Protein AF-A0A529KTI4-F1 (afdb_monomer)

Foldseek 3Di:
DQVVVQVVDAQWPDWADPDPFKIWTWGWDDDDPDTWIKTKMWGWAPDDPPFWIKIWMKIQGDVVGIDIDIDIDTWDDPDDPDTD

Secondary structure (DSSP, 8-state):
-HHHHHHHSTTEEEEEE-SSSEEEEEEEEEETTEEEEEEEEEEEEEEETTTEEEEEEEEE-GGG-EEEEEEEEE--B-SSS-B-

Mean predicted aligned error: 5.35 Å

Nearest PDB structures (foldseek):
  2pcs-assembly1_A  TM=8.572E-01  e=5.343E-04  Geobacillus kaustophilus HTA426
  2ns9-assembly1_B  TM=8.396E-01  e=1.914E-02  Aeropyrum pernix
  6m83-assembly1_A-2  TM=4.711E-01  e=1.893E+00  Streptomyces fradiae
  3px2-assembly1_D  TM=4.137E-01  e=2.221E+00  Streptomyces fradiae
  5ys0-assembly3_C  TM=2.412E-01  e=5.222E+00  Saccharomyces cerevisiae S288C

pLDDT: mean 86.85, std 5.33, range [69.69, 93.88]

Solvent-accessible surface area (backbone atoms only — not comparable to full-atom values): 4771 Å² total; per-residue (Å²): 108,70,68,64,52,36,72,72,38,84,46,46,77,44,69,44,77,78,51,100,43,34,34,40,37,35,31,48,44,75,60,84,95,42,78,41,52,29,48,29,44,37,40,57,39,77,76,41,85,91,39,35,33,31,44,39,39,39,32,42,24,69,95,78,40,72,51,76,52,70,48,81,46,69,42,43,78,62,65,98,90,37,68,84

Radius of gyration: 14.61 Å; Cα contacts (8 Å, |Δi|>4): 163; chains: 1; bounding box: 46×21×28 Å

Structure (mmCIF, N/CA/C/O backbone):
data_AF-A0A529KTI4-F1
#
_entry.id   AF-A0A529KTI4-F1
#
loop_
_atom_site.group_PDB
_atom_site.id
_atom_site.type_symbol
_atom_site.label_atom_id
_atom_site.label_alt_id
_atom_site.label_comp_id
_atom_site.label_asym_id
_atom_site.label_entity_id
_atom_site.label_seq_id
_atom_site.pdbx_PDB_ins_code
_atom_site.Cartn_x
_atom_site.Cartn_y
_atom_site.Cartn_z
_atom_site.occupancy
_atom_site.B_iso_or_equiv
_atom_site.auth_seq_id
_atom_site.auth_comp_id
_atom_site.auth_asym_id
_atom_site.auth_atom_id
_atom_site.pdbx_PDB_model_num
ATOM 1 N N . ASP A 1 1 ? -10.326 -7.557 3.132 1.00 69.69 1 ASP A N 1
ATOM 2 C CA . ASP A 1 1 ? -9.555 -8.703 3.638 1.00 69.69 1 ASP A CA 1
ATOM 3 C C . ASP A 1 1 ? -8.081 -8.493 3.283 1.00 69.69 1 ASP A C 1
ATOM 5 O O . ASP A 1 1 ? -7.813 -8.232 2.112 1.00 69.69 1 ASP A O 1
ATOM 9 N N . PRO A 1 2 ? -7.146 -8.488 4.251 1.00 70.69 2 PRO A N 1
ATOM 10 C CA . PRO A 1 2 ? -5.716 -8.348 3.977 1.00 70.69 2 PRO A CA 1
ATOM 11 C C . PRO A 1 2 ? -5.161 -9.423 3.034 1.00 70.69 2 PRO A C 1
ATOM 13 O O . PRO A 1 2 ? -4.320 -9.100 2.201 1.00 70.69 2 PRO A O 1
ATOM 16 N N . ASP A 1 3 ? -5.639 -10.665 3.096 1.00 77.31 3 ASP A N 1
ATOM 17 C CA . ASP A 1 3 ? -5.086 -11.736 2.260 1.00 77.31 3 ASP A CA 1
ATOM 18 C C . ASP A 1 3 ? -5.443 -11.521 0.783 1.00 77.31 3 ASP A C 1
ATOM 20 O O . ASP A 1 3 ? -4.569 -11.574 -0.083 1.00 77.31 3 ASP A O 1
ATOM 24 N N . ILE A 1 4 ? -6.685 -11.110 0.507 1.00 80.56 4 ILE A N 1
ATOM 25 C CA . ILE A 1 4 ? -7.122 -10.711 -0.842 1.00 80.56 4 ILE A CA 1
ATOM 26 C C . ILE A 1 4 ? -6.298 -9.519 -1.354 1.00 80.56 4 ILE A C 1
ATOM 28 O O . ILE A 1 4 ? -5.859 -9.497 -2.503 1.00 80.56 4 ILE A O 1
ATOM 32 N N . LEU A 1 5 ? -6.055 -8.519 -0.502 1.00 76.81 5 LEU A N 1
ATOM 33 C CA . LEU A 1 5 ? -5.255 -7.351 -0.882 1.00 76.81 5 LEU A CA 1
ATOM 34 C C . LEU A 1 5 ? -3.801 -7.726 -1.171 1.00 76.81 5 LEU A C 1
ATOM 36 O O . LEU A 1 5 ? -3.203 -7.186 -2.099 1.00 76.81 5 LEU A O 1
ATOM 40 N N . LYS A 1 6 ? -3.230 -8.657 -0.406 1.00 80.31 6 LYS A N 1
ATOM 41 C CA . LYS A 1 6 ? -1.874 -9.156 -0.627 1.00 80.31 6 LYS A CA 1
ATOM 42 C C . LYS A 1 6 ? -1.750 -9.836 -1.989 1.00 80.31 6 LYS A C 1
ATOM 44 O O . LYS A 1 6 ? -0.786 -9.568 -2.702 1.00 80.31 6 LYS A O 1
ATOM 49 N N . GLU A 1 7 ? -2.714 -10.678 -2.355 1.00 84.00 7 GLU A N 1
ATOM 50 C CA . GLU A 1 7 ? -2.744 -11.354 -3.659 1.00 84.00 7 GLU A CA 1
ATOM 51 C C . GLU A 1 7 ? -2.922 -10.374 -4.825 1.00 84.00 7 GLU A C 1
ATOM 53 O O . GLU A 1 7 ? -2.321 -10.554 -5.885 1.00 84.00 7 GLU A O 1
ATOM 58 N N . ALA A 1 8 ? -3.686 -9.300 -4.618 1.00 81.25 8 ALA A N 1
ATOM 59 C CA . ALA A 1 8 ? -3.906 -8.269 -5.626 1.00 81.25 8 ALA A CA 1
ATOM 60 C C . ALA A 1 8 ? -2.678 -7.373 -5.883 1.00 81.25 8 ALA A C 1
ATOM 62 O O . ALA A 1 8 ? -2.627 -6.702 -6.914 1.00 81.25 8 ALA A O 1
ATOM 63 N N . ILE A 1 9 ? -1.691 -7.333 -4.976 1.00 80.44 9 ILE A N 1
ATOM 64 C CA . ILE A 1 9 ? -0.497 -6.483 -5.092 1.00 80.44 9 ILE A CA 1
ATOM 65 C C . ILE A 1 9 ? 0.672 -7.301 -5.674 1.00 80.44 9 ILE A C 1
ATOM 67 O O . ILE A 1 9 ? 1.261 -8.134 -4.975 1.00 80.44 9 ILE A O 1
ATOM 71 N N . PRO A 1 10 ? 1.101 -7.042 -6.925 1.00 83.19 10 PRO A N 1
ATOM 72 C CA . PRO A 1 10 ? 2.193 -7.784 -7.545 1.00 83.19 10 PRO A CA 1
ATOM 73 C C . PRO A 1 10 ? 3.484 -7.698 -6.729 1.00 83.19 10 PRO A C 1
ATOM 75 O O . PRO A 1 10 ? 3.936 -6.615 -6.362 1.00 83.19 10 PRO A O 1
ATOM 78 N N . GLY A 1 11 ? 4.106 -8.846 -6.459 1.00 85.81 11 GLY A N 1
ATOM 79 C CA .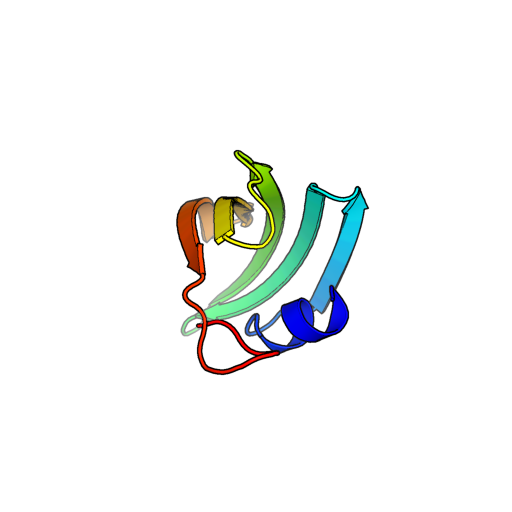 GLY A 1 11 ? 5.370 -8.911 -5.721 1.00 85.81 11 GLY A CA 1
ATOM 80 C C . GLY A 1 11 ? 5.252 -8.673 -4.211 1.00 85.81 11 GLY A C 1
ATOM 81 O O . GLY A 1 11 ? 6.287 -8.597 -3.544 1.00 85.81 11 GLY A O 1
ATOM 82 N N . CYS A 1 12 ? 4.040 -8.575 -3.651 1.00 88.44 12 CYS A N 1
ATOM 83 C CA . CYS A 1 12 ? 3.835 -8.441 -2.210 1.00 88.44 12 CYS A CA 1
ATOM 84 C C . CYS A 1 12 ? 4.337 -9.686 -1.459 1.00 88.44 12 CYS A C 1
ATOM 86 O O . CYS A 1 12 ? 3.839 -10.795 -1.634 1.00 88.44 12 CYS A O 1
ATOM 88 N N . GLN A 1 13 ? 5.354 -9.509 -0.618 1.00 90.31 13 GLN A N 1
ATOM 89 C CA . GLN A 1 13 ? 5.920 -10.563 0.228 1.00 90.31 13 GLN A CA 1
ATOM 90 C C . GLN A 1 13 ? 5.196 -10.629 1.575 1.00 90.31 13 GLN A C 1
ATOM 92 O O . GLN A 1 13 ? 4.856 -11.711 2.062 1.00 90.31 13 GLN A O 1
ATOM 97 N N . SER A 1 14 ? 4.910 -9.465 2.154 1.00 90.62 14 SER A N 1
ATOM 98 C CA . SER A 1 14 ? 4.161 -9.329 3.399 1.00 90.62 14 SER A CA 1
ATOM 99 C C . SER A 1 14 ? 3.170 -8.1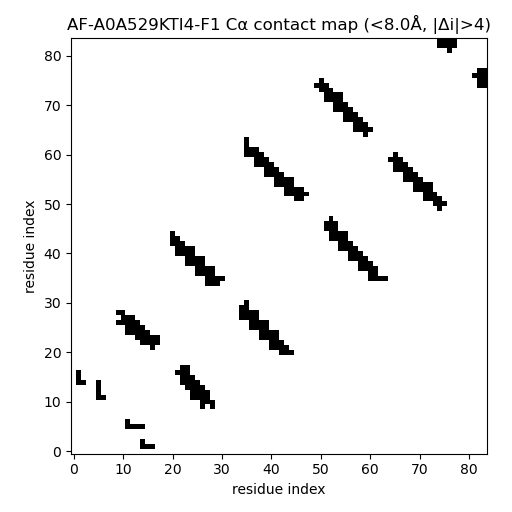80 3.307 1.00 90.62 14 SER A C 1
ATOM 101 O O . SER A 1 14 ? 3.471 -7.144 2.714 1.00 90.62 14 SER A O 1
ATOM 103 N N . LEU A 1 15 ? 2.008 -8.384 3.920 1.00 88.56 15 LEU A N 1
ATOM 104 C CA . LEU A 1 15 ? 1.022 -7.356 4.205 1.00 88.56 15 LEU A CA 1
ATOM 105 C C . LEU A 1 15 ? 0.548 -7.587 5.638 1.00 88.56 15 LEU A C 1
ATOM 107 O O . LEU A 1 15 ? 0.073 -8.669 5.967 1.00 88.56 15 LEU A O 1
ATOM 111 N N . GLU A 1 16 ? 0.719 -6.586 6.484 1.00 91.56 16 GLU A N 1
ATOM 112 C CA . GLU A 1 16 ? 0.341 -6.614 7.888 1.00 91.56 16 GLU A CA 1
ATOM 113 C C . GLU A 1 16 ? -0.689 -5.520 8.134 1.00 91.56 16 GLU A C 1
ATOM 115 O O . GLU A 1 16 ? -0.442 -4.343 7.861 1.00 91.56 16 GLU A O 1
ATOM 120 N N . LYS A 1 17 ? -1.854 -5.906 8.653 1.00 91.00 17 LYS A N 1
ATOM 121 C CA . LYS A 1 17 ? -2.872 -4.962 9.107 1.00 91.00 17 LYS A CA 1
ATOM 122 C C . LYS A 1 17 ? -2.503 -4.501 10.520 1.00 91.00 17 LYS A C 1
ATOM 124 O O . LYS A 1 17 ? -2.609 -5.280 11.461 1.00 91.00 17 LYS A O 1
ATOM 129 N N . LYS A 1 18 ? -2.074 -3.244 10.657 1.00 91.81 18 LYS A N 1
ATOM 130 C CA . LYS A 1 18 ? -1.708 -2.623 11.943 1.00 91.81 18 LYS A CA 1
ATOM 131 C C . LYS A 1 18 ? -2.941 -2.153 12.717 1.00 91.81 18 LYS A C 1
ATOM 133 O O . LYS A 1 18 ? -2.969 -2.212 13.942 1.00 91.81 18 LYS A O 1
ATOM 138 N N . SER A 1 19 ? -3.960 -1.685 12.001 1.00 92.81 19 SER A N 1
ATOM 139 C CA . SER A 1 19 ? -5.249 -1.261 12.553 1.00 92.81 19 SER A CA 1
ATOM 140 C C . SER A 1 19 ? -6.340 -1.378 11.489 1.00 92.81 19 SER A C 1
ATOM 142 O O . SER A 1 19 ? -6.083 -1.817 10.368 1.00 92.81 19 SER A O 1
ATOM 144 N N . ASP A 1 20 ? -7.567 -0.962 11.796 1.00 88.75 20 ASP A N 1
ATOM 145 C CA . ASP A 1 20 ? -8.647 -0.912 10.802 1.00 88.75 20 ASP A CA 1
ATOM 146 C C . ASP A 1 20 ? -8.375 0.030 9.627 1.00 88.75 20 ASP A C 1
ATOM 148 O O . ASP A 1 20 ? -8.960 -0.147 8.560 1.00 88.75 20 ASP A O 1
ATOM 152 N N . THR A 1 21 ? -7.452 0.976 9.790 1.00 91.00 21 THR A N 1
ATOM 153 C CA . THR A 1 21 ? -7.125 1.980 8.773 1.00 91.00 21 THR A CA 1
ATOM 154 C C . THR A 1 21 ? -5.670 1.969 8.343 1.00 91.00 21 THR A C 1
ATOM 156 O O . THR A 1 21 ? -5.321 2.717 7.437 1.00 91.00 21 THR A O 1
ATOM 159 N N . GLU A 1 22 ? -4.812 1.165 8.965 1.00 92.88 22 GLU A N 1
ATOM 160 C CA . GLU A 1 22 ? -3.374 1.180 8.708 1.00 92.88 22 GLU A CA 1
ATOM 161 C C . GLU A 1 22 ? -2.847 -0.201 8.353 1.00 92.88 22 GLU A C 1
ATOM 163 O O . GLU A 1 22 ? -3.148 -1.205 9.005 1.00 92.88 22 GLU A O 1
ATOM 168 N N . MET A 1 23 ? -2.009 -0.234 7.323 1.00 92.69 23 MET A N 1
ATOM 169 C CA . MET A 1 23 ? -1.352 -1.438 6.842 1.00 92.69 23 MET A CA 1
ATOM 170 C C . MET A 1 23 ? 0.108 -1.150 6.509 1.00 92.69 23 MET A C 1
ATOM 172 O O . MET A 1 23 ? 0.450 -0.061 6.052 1.00 92.69 23 MET A O 1
ATOM 176 N N . ALA A 1 24 ? 0.972 -2.141 6.699 1.00 92.94 24 ALA A N 1
ATOM 177 C CA . ALA A 1 24 ? 2.343 -2.118 6.209 1.00 92.94 24 ALA A CA 1
ATOM 178 C C . ALA A 1 24 ? 2.577 -3.272 5.241 1.00 92.94 24 ALA A C 1
ATOM 180 O O . ALA A 1 24 ? 2.115 -4.387 5.468 1.00 92.94 24 ALA A O 1
ATOM 181 N N . ALA A 1 25 ? 3.310 -3.005 4.166 1.00 91.56 25 ALA A N 1
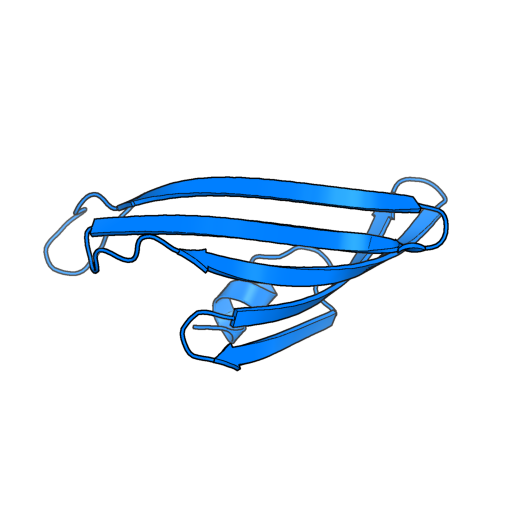ATOM 182 C CA . ALA A 1 25 ? 3.602 -3.981 3.131 1.00 91.56 25 ALA A CA 1
ATOM 183 C C . ALA A 1 25 ? 5.091 -4.001 2.786 1.00 91.56 25 ALA A C 1
ATOM 185 O O . ALA A 1 25 ? 5.753 -2.964 2.749 1.00 91.56 25 ALA A O 1
ATOM 186 N N . THR A 1 26 ? 5.608 -5.183 2.461 1.00 91.38 26 THR A N 1
ATOM 187 C CA . THR A 1 26 ? 6.901 -5.323 1.784 1.00 91.38 26 THR A CA 1
ATOM 188 C C . THR A 1 26 ? 6.662 -5.883 0.395 1.00 91.38 26 THR A C 1
ATOM 190 O O . THR A 1 26 ? 6.124 -6.979 0.251 1.00 91.38 26 THR A O 1
ATOM 193 N N . VAL A 1 27 ? 7.079 -5.150 -0.632 1.00 89.69 27 VAL A N 1
ATOM 194 C CA . VAL A 1 27 ? 6.893 -5.521 -2.035 1.00 89.69 27 VAL A CA 1
ATOM 195 C C . VAL A 1 27 ? 8.254 -5.670 -2.697 1.00 89.69 27 VAL A C 1
ATOM 197 O O . VAL A 1 27 ? 9.103 -4.789 -2.596 1.00 89.69 27 VAL A O 1
ATOM 200 N N . VAL A 1 28 ? 8.477 -6.784 -3.389 1.00 90.00 28 VAL A N 1
ATOM 201 C CA . VAL A 1 28 ? 9.698 -7.029 -4.158 1.00 90.00 28 VAL A CA 1
ATOM 202 C C . VAL A 1 28 ? 9.341 -7.084 -5.633 1.00 90.00 28 VAL A C 1
ATOM 204 O O . VAL A 1 28 ? 8.671 -8.010 -6.086 1.00 90.00 28 VAL A O 1
ATOM 207 N N . LEU A 1 29 ? 9.830 -6.107 -6.392 1.00 86.56 29 LEU A N 1
ATOM 208 C CA . LEU A 1 29 ? 9.612 -6.011 -7.831 1.00 86.56 29 LEU A CA 1
ATOM 209 C C . LEU A 1 29 ? 10.924 -6.198 -8.582 1.00 86.56 29 LEU A C 1
ATOM 211 O O . LEU A 1 29 ? 11.990 -5.751 -8.154 1.00 86.56 29 LEU A O 1
ATOM 215 N N . LYS A 1 30 ? 10.835 -6.851 -9.739 1.00 87.19 30 LYS A N 1
ATOM 216 C CA . LYS A 1 30 ? 11.908 -6.860 -10.733 1.00 87.19 30 LYS A CA 1
ATOM 217 C C . LYS A 1 30 ? 11.545 -5.872 -11.834 1.00 87.1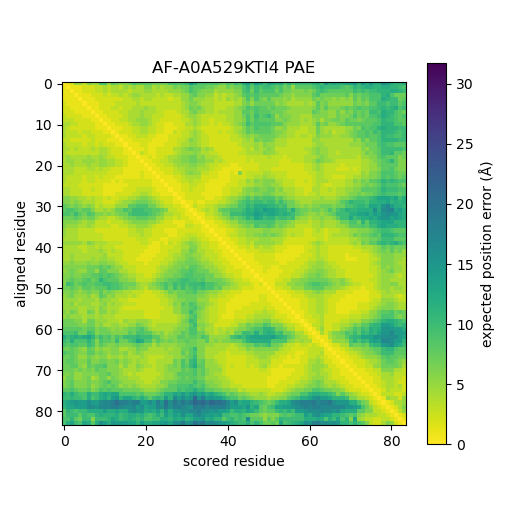9 30 LYS A C 1
ATOM 219 O O . LYS A 1 30 ? 10.587 -6.099 -12.566 1.00 87.19 30 LYS A O 1
ATOM 224 N N . ILE A 1 31 ? 12.304 -4.787 -11.931 1.00 81.00 31 ILE A N 1
ATOM 225 C CA . ILE A 1 31 ? 12.141 -3.732 -12.933 1.00 81.00 31 ILE A CA 1
ATOM 226 C C . ILE A 1 31 ? 13.402 -3.755 -13.800 1.00 81.00 31 ILE A C 1
ATOM 228 O O . ILE A 1 31 ? 14.458 -3.256 -13.407 1.00 81.00 31 ILE A O 1
ATOM 232 N N . GLY A 1 32 ? 13.322 -4.407 -14.962 1.00 84.69 32 GLY A N 1
ATOM 233 C CA . GLY A 1 32 ? 14.497 -4.654 -15.803 1.00 84.69 32 GLY A CA 1
ATOM 234 C C . GLY A 1 32 ? 15.590 -5.431 -15.042 1.00 84.69 32 GLY A C 1
ATOM 235 O O . GLY A 1 32 ? 15.275 -6.446 -14.416 1.00 84.69 32 GLY A O 1
ATOM 236 N N . PRO A 1 33 ? 16.864 -4.986 -15.056 1.00 86.69 33 PRO A N 1
ATOM 237 C CA . PRO A 1 33 ? 17.943 -5.658 -14.328 1.00 86.69 33 PRO A CA 1
ATOM 238 C C . PRO A 1 33 ? 17.892 -5.422 -12.808 1.00 86.69 33 PRO A C 1
ATOM 240 O O . PRO A 1 33 ? 18.686 -6.007 -12.072 1.00 86.69 33 PRO A O 1
ATOM 243 N N . ILE A 1 34 ? 16.991 -4.561 -12.319 1.00 83.81 34 ILE A N 1
ATOM 244 C CA . ILE A 1 34 ? 16.949 -4.137 -10.920 1.00 83.81 34 ILE A CA 1
ATOM 245 C C . ILE A 1 34 ? 15.934 -4.978 -10.149 1.00 83.81 34 ILE A C 1
ATOM 247 O O . ILE A 1 34 ? 14.753 -5.029 -10.488 1.00 83.81 34 ILE A O 1
ATOM 251 N N . LYS A 1 35 ? 16.387 -5.596 -9.055 1.00 86.75 35 LYS A N 1
ATOM 252 C CA . LYS A 1 35 ? 15.515 -6.147 -8.014 1.00 86.75 35 LYS A CA 1
ATOM 253 C C . LYS A 1 35 ? 15.365 -5.097 -6.916 1.00 86.75 35 LYS A C 1
ATOM 255 O O . LYS A 1 35 ? 16.317 -4.842 -6.185 1.00 86.75 35 LYS A O 1
ATOM 260 N N . ALA A 1 36 ? 14.188 -4.492 -6.818 1.00 86.31 36 ALA A N 1
ATOM 261 C CA . ALA A 1 36 ? 13.887 -3.464 -5.833 1.00 86.31 36 ALA A CA 1
ATOM 262 C C . ALA A 1 36 ? 12.983 -4.030 -4.734 1.00 86.31 36 ALA A C 1
ATOM 264 O O . ALA A 1 36 ? 11.998 -4.712 -5.022 1.00 86.31 36 ALA A O 1
ATOM 265 N N . THR A 1 37 ? 13.321 -3.730 -3.482 1.00 88.62 37 THR A N 1
ATOM 266 C CA . THR A 1 37 ? 12.478 -4.017 -2.319 1.00 88.62 37 THR A CA 1
ATOM 267 C C . THR A 1 37 ? 11.913 -2.703 -1.819 1.00 88.62 37 THR A C 1
ATOM 269 O O . THR A 1 37 ? 12.679 -1.804 -1.482 1.00 88.62 37 THR A O 1
ATOM 272 N N . PHE A 1 38 ? 10.591 -2.608 -1.768 1.00 87.69 38 PHE A N 1
ATOM 273 C CA . PHE A 1 38 ? 9.857 -1.466 -1.257 1.00 87.69 38 PHE A CA 1
ATOM 274 C C . PHE A 1 38 ? 9.202 -1.831 0.068 1.00 87.69 38 PHE A C 1
ATOM 276 O O . PHE A 1 38 ? 8.409 -2.768 0.138 1.00 87.69 38 PHE A O 1
ATOM 283 N N . ASN A 1 39 ? 9.507 -1.062 1.104 1.00 91.56 39 ASN A N 1
ATOM 284 C CA . ASN A 1 39 ? 8.768 -1.079 2.359 1.00 91.56 39 ASN A CA 1
ATOM 285 C C . ASN A 1 39 ? 7.773 0.072 2.317 1.00 91.56 39 ASN A C 1
ATOM 287 O O . ASN A 1 39 ? 8.191 1.224 2.180 1.00 91.56 39 ASN A O 1
ATOM 291 N N . GLY A 1 40 ? 6.485 -0.245 2.383 1.00 91.25 40 GLY A N 1
ATOM 292 C CA . GLY A 1 40 ? 5.421 0.735 2.264 1.00 91.25 40 GLY A CA 1
ATOM 293 C C . GLY A 1 40 ? 4.423 0.701 3.404 1.00 91.25 40 GLY A C 1
ATOM 294 O O . GLY A 1 40 ? 4.228 -0.322 4.057 1.00 91.25 40 GLY A O 1
ATOM 295 N N . GLU A 1 41 ? 3.793 1.845 3.614 1.00 92.31 41 GLU A N 1
ATOM 296 C CA . GLU A 1 41 ? 2.698 2.040 4.550 1.00 92.31 41 GLU A CA 1
ATOM 297 C C . GLU A 1 41 ? 1.483 2.542 3.780 1.00 92.31 41 GLU A C 1
ATOM 299 O O . GLU A 1 41 ? 1.603 3.370 2.874 1.00 92.31 41 GLU A O 1
ATOM 304 N N . VAL A 1 42 ? 0.316 2.007 4.125 1.00 90.50 42 VAL A N 1
ATOM 305 C CA . VAL A 1 42 ? -0.970 2.375 3.543 1.00 90.50 42 VAL A CA 1
ATOM 306 C C . VAL A 1 42 ? -1.890 2.834 4.662 1.00 90.50 42 VAL A C 1
ATOM 308 O O . VAL A 1 42 ? -2.016 2.169 5.691 1.00 90.50 42 VAL A O 1
ATOM 311 N N . THR A 1 43 ? -2.553 3.963 4.441 1.00 92.06 43 THR A N 1
ATOM 312 C CA . THR A 1 43 ? -3.546 4.533 5.346 1.00 92.06 43 THR A CA 1
ATOM 313 C C . THR A 1 43 ? -4.859 4.748 4.607 1.00 92.06 43 THR A C 1
ATOM 315 O O . THR A 1 43 ? -4.891 5.356 3.535 1.00 92.06 43 THR A O 1
ATOM 318 N N . LEU A 1 44 ? -5.953 4.293 5.210 1.00 90.38 44 LEU A N 1
ATOM 319 C CA . LEU A 1 44 ? -7.313 4.586 4.781 1.00 90.38 44 LEU A CA 1
ATOM 320 C C . LEU A 1 44 ? -7.823 5.829 5.513 1.00 90.38 44 LEU A C 1
ATOM 322 O O . LEU A 1 44 ? -7.723 5.935 6.735 1.00 90.38 44 LEU A O 1
ATOM 326 N N . LYS A 1 45 ? -8.375 6.778 4.762 1.00 92.19 45 LYS A N 1
ATOM 327 C CA . LYS A 1 45 ? -8.937 8.032 5.276 1.00 92.19 45 LYS A CA 1
ATOM 328 C C . LYS A 1 45 ? -10.323 8.267 4.701 1.00 92.19 45 LYS A C 1
ATOM 330 O O . LYS A 1 45 ? -10.729 7.600 3.754 1.00 92.19 45 LYS A O 1
ATOM 335 N N . ASN A 1 46 ? -11.038 9.235 5.274 1.00 93.88 46 ASN A N 1
ATOM 336 C CA . ASN A 1 46 ? -12.345 9.680 4.782 1.00 93.88 46 ASN A CA 1
ATOM 337 C C . ASN A 1 46 ? -13.335 8.516 4.592 1.00 93.88 46 ASN A C 1
ATOM 339 O O . ASN A 1 46 ? -14.073 8.469 3.610 1.00 93.88 46 ASN A O 1
ATOM 343 N N . LEU A 1 47 ? -13.303 7.547 5.512 1.00 91.38 47 LEU A N 1
ATOM 344 C CA . LEU A 1 47 ? -14.137 6.355 5.436 1.00 91.38 47 LEU A CA 1
ATOM 345 C C . LEU A 1 47 ? -15.615 6.746 5.469 1.00 91.38 47 LEU A C 1
ATOM 347 O O . LEU A 1 47 ? -16.095 7.324 6.444 1.00 91.38 47 LEU A O 1
ATOM 351 N N . LYS A 1 48 ? -16.346 6.354 4.428 1.00 92.12 48 LYS A N 1
ATOM 352 C CA . LYS A 1 48 ? -17.805 6.412 4.365 1.00 92.12 48 LYS A CA 1
ATOM 353 C C . LYS A 1 48 ? -18.344 5.052 3.909 1.00 92.12 48 LYS A C 1
ATOM 355 O O . LYS A 1 48 ? -18.819 4.944 2.778 1.00 92.12 48 LYS A O 1
ATOM 360 N N . PRO A 1 49 ? -18.244 3.991 4.731 1.00 86.12 49 PRO A N 1
ATOM 361 C CA . P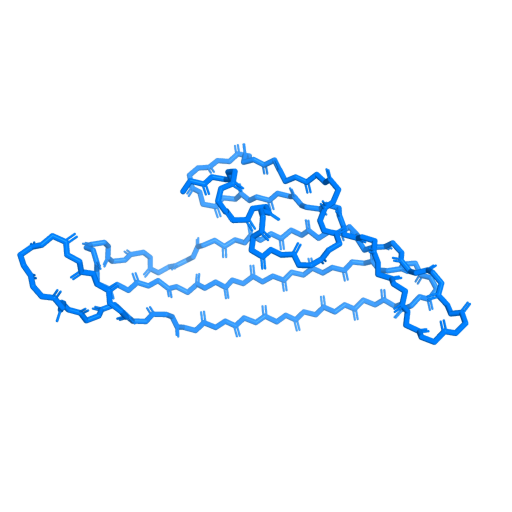RO A 1 49 ? -18.732 2.672 4.340 1.00 86.12 49 PRO A CA 1
ATOM 362 C C . PRO A 1 49 ? -20.258 2.679 4.123 1.00 86.12 49 PRO A C 1
ATOM 364 O O . PRO A 1 49 ? -20.956 3.382 4.858 1.00 86.12 49 PRO A O 1
ATOM 367 N N . PRO A 1 50 ? -20.790 1.914 3.149 1.00 86.25 50 PRO A N 1
ATOM 368 C CA . PRO A 1 50 ? -20.077 1.094 2.159 1.00 86.25 50 PRO A CA 1
ATOM 369 C C . PRO A 1 50 ? -19.705 1.855 0.863 1.00 86.25 50 PRO A C 1
ATOM 371 O O . PRO A 1 50 ? -19.415 1.229 -0.146 1.00 86.25 50 PRO A O 1
ATOM 374 N N . HIS A 1 51 ? -19.740 3.191 0.853 1.00 89.50 51 HIS A N 1
ATOM 375 C CA . HIS A 1 51 ? -19.756 4.002 -0.371 1.00 89.50 51 HIS A CA 1
ATOM 376 C C . HIS A 1 51 ? -18.401 4.526 -0.848 1.00 89.50 51 HIS A C 1
ATOM 378 O O . HIS A 1 51 ? -18.194 4.636 -2.050 1.00 89.50 51 HIS A O 1
ATOM 384 N N . SER A 1 52 ? -17.502 4.949 0.042 1.00 92.38 52 SER A N 1
ATOM 385 C CA . SER A 1 52 ? -16.247 5.577 -0.398 1.00 92.38 52 SER A CA 1
ATOM 386 C C . SER A 1 52 ? -15.169 5.609 0.676 1.00 92.38 52 SER A C 1
ATOM 388 O O . SER A 1 52 ? -15.457 5.520 1.872 1.00 92.38 52 SER A O 1
ATOM 390 N N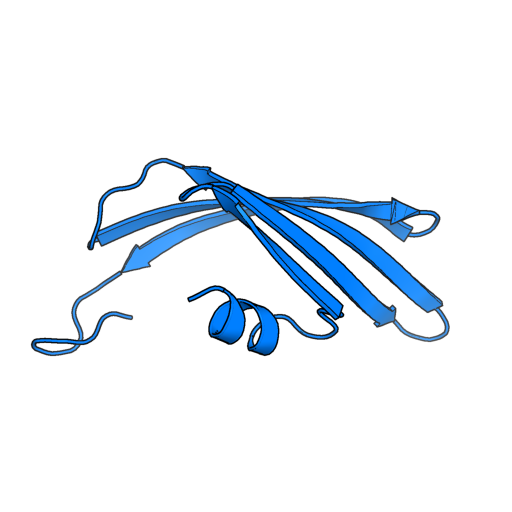 . TYR A 1 53 ? -13.923 5.785 0.241 1.00 92.25 53 TYR A N 1
ATOM 391 C CA . TYR A 1 53 ? -12.762 6.025 1.095 1.00 92.25 53 TYR A CA 1
ATOM 392 C C . TYR A 1 53 ? -11.587 6.589 0.287 1.00 92.25 53 TYR A C 1
ATOM 394 O O . TYR A 1 53 ? -11.522 6.430 -0.927 1.00 92.25 53 TYR A O 1
ATOM 402 N N . THR A 1 54 ? -10.625 7.214 0.961 1.00 91.88 54 THR A N 1
ATOM 403 C CA . THR A 1 54 ? -9.346 7.625 0.368 1.00 91.88 54 THR A CA 1
ATOM 404 C C . THR A 1 54 ? -8.261 6.636 0.779 1.00 91.88 54 THR A C 1
ATOM 406 O O . THR A 1 54 ? -8.076 6.378 1.969 1.00 91.88 54 THR A O 1
ATOM 409 N N . ILE A 1 55 ? -7.501 6.123 -0.184 1.00 89.94 55 ILE A N 1
ATOM 410 C CA . ILE A 1 55 ? -6.279 5.351 0.054 1.00 89.94 55 ILE A CA 1
ATOM 411 C C . ILE A 1 55 ? -5.091 6.292 -0.091 1.00 89.94 55 ILE A C 1
ATOM 413 O O . ILE A 1 55 ? -4.957 6.976 -1.103 1.00 89.94 55 ILE A O 1
ATOM 417 N N . GLN A 1 56 ? -4.196 6.300 0.890 1.00 91.56 56 GLN A N 1
ATOM 418 C CA . GLN A 1 56 ? -2.890 6.944 0.784 1.00 91.56 56 GLN A CA 1
ATOM 419 C C . GLN A 1 56 ? -1.805 5.909 1.030 1.00 91.56 56 GLN A C 1
ATOM 421 O O . GLN A 1 56 ? -1.889 5.149 1.988 1.00 91.56 56 GLN A O 1
ATOM 426 N N . GLY A 1 57 ? -0.799 5.877 0.166 1.00 88.81 57 GLY A N 1
ATOM 427 C CA . GLY A 1 57 ? 0.327 4.965 0.263 1.00 88.81 57 GLY A CA 1
ATOM 428 C C . GLY A 1 57 ? 1.651 5.704 0.138 1.00 88.81 57 GLY A C 1
ATOM 429 O O . GLY A 1 57 ? 1.805 6.608 -0.685 1.00 88.81 57 GLY A O 1
ATOM 430 N N . GLU A 1 58 ? 2.632 5.290 0.923 1.00 91.12 58 GLU A N 1
ATOM 431 C CA . GLU A 1 58 ? 4.022 5.688 0.742 1.00 91.12 58 GLU A CA 1
ATOM 432 C C . GLU A 1 58 ? 4.944 4.479 0.797 1.00 91.12 58 GLU A C 1
ATOM 434 O O . GLU A 1 58 ? 4.630 3.483 1.437 1.00 91.12 58 GLU A O 1
ATOM 439 N N . GLY A 1 59 ? 6.076 4.545 0.101 1.00 88.81 59 GLY A N 1
ATOM 440 C CA . GLY A 1 59 ? 7.028 3.446 0.032 1.00 88.81 59 GLY A CA 1
ATOM 441 C C . GLY A 1 59 ? 8.463 3.922 -0.112 1.00 88.81 59 GLY A C 1
ATOM 442 O O . GLY A 1 59 ? 8.741 4.910 -0.791 1.00 88.81 59 GLY A O 1
ATOM 443 N N . LYS A 1 60 ? 9.390 3.199 0.516 1.00 87.06 60 LYS A N 1
ATOM 444 C CA . LYS A 1 60 ? 10.838 3.415 0.414 1.00 87.06 60 LYS A CA 1
ATOM 445 C C . LYS A 1 60 ? 11.483 2.193 -0.229 1.00 87.06 60 LYS A C 1
ATOM 447 O O . LYS A 1 60 ? 11.369 1.091 0.293 1.00 87.06 60 LYS A O 1
ATOM 452 N N . GLY A 1 61 ? 12.151 2.411 -1.358 1.00 82.19 61 GLY A N 1
ATOM 453 C CA . GLY A 1 61 ? 12.780 1.399 -2.209 1.00 82.19 61 GLY A CA 1
ATOM 454 C C . GLY A 1 61 ? 14.304 1.304 -2.081 1.00 82.19 61 GLY A C 1
ATOM 455 O O . GLY A 1 61 ? 14.967 0.785 -2.981 1.00 82.19 61 GLY A O 1
ATOM 456 N N . GLY A 1 62 ? 14.894 1.887 -1.032 1.00 80.81 62 GLY A N 1
ATOM 457 C CA . GLY A 1 62 ? 16.349 2.008 -0.897 1.00 80.81 62 GLY A CA 1
ATOM 458 C C . GLY A 1 62 ? 16.952 2.818 -2.048 1.00 80.81 62 GLY A C 1
ATOM 459 O O . GLY A 1 62 ? 16.626 3.992 -2.215 1.00 80.81 62 GLY A O 1
ATOM 460 N N . ILE A 1 63 ? 17.795 2.180 -2.872 1.00 78.62 63 ILE A N 1
ATOM 461 C CA . ILE A 1 63 ? 18.408 2.809 -4.059 1.00 78.62 63 ILE A CA 1
ATOM 462 C C . ILE A 1 63 ? 17.382 3.240 -5.113 1.00 78.62 63 ILE A C 1
ATOM 464 O O . ILE A 1 63 ? 17.664 4.130 -5.908 1.00 78.62 63 ILE A O 1
ATOM 468 N N . ALA A 1 64 ? 16.195 2.623 -5.120 1.00 76.38 64 ALA A N 1
ATOM 469 C CA . ALA A 1 64 ? 15.118 2.977 -6.038 1.00 76.38 64 ALA A CA 1
ATOM 470 C C . ALA A 1 64 ? 14.378 4.263 -5.615 1.00 76.38 64 ALA A C 1
ATOM 472 O O . ALA A 1 64 ? 13.510 4.733 -6.345 1.00 76.38 64 ALA A O 1
ATOM 473 N N . GLY A 1 65 ? 14.722 4.842 -4.456 1.00 84.56 65 GLY A N 1
ATOM 474 C CA . GLY A 1 65 ? 14.160 6.097 -3.962 1.00 84.56 65 GLY A CA 1
ATOM 475 C C . GLY A 1 65 ? 12.924 5.909 -3.084 1.00 84.56 65 GLY A C 1
ATOM 476 O O . GLY A 1 65 ? 12.765 4.890 -2.413 1.00 84.56 65 GLY A O 1
ATOM 477 N N . PHE A 1 66 ? 12.058 6.920 -3.053 1.00 86.00 66 PHE A N 1
ATOM 478 C CA . PHE A 1 66 ? 10.788 6.893 -2.331 1.00 86.00 66 PHE A CA 1
ATOM 479 C C . PHE A 1 66 ? 9.638 7.235 -3.278 1.00 86.00 66 PHE A C 1
ATOM 481 O O . PHE A 1 66 ? 9.813 7.994 -4.228 1.00 86.00 66 PHE A O 1
ATOM 488 N N . ALA A 1 67 ? 8.458 6.693 -2.997 1.00 83.56 67 ALA A N 1
ATOM 489 C CA . ALA A 1 67 ? 7.235 6.978 -3.730 1.00 83.56 67 ALA A CA 1
ATOM 490 C C . ALA A 1 67 ? 6.115 7.325 -2.750 1.00 83.56 67 ALA A C 1
ATOM 492 O O . ALA A 1 67 ? 6.051 6.780 -1.648 1.00 83.56 67 ALA A O 1
ATOM 493 N N . LYS A 1 68 ? 5.228 8.227 -3.166 1.00 89.19 68 LYS A N 1
ATOM 494 C CA . LYS A 1 68 ? 3.963 8.514 -2.488 1.00 89.19 68 LYS A CA 1
ATOM 495 C C . LYS A 1 68 ? 2.858 8.546 -3.528 1.00 89.19 68 LYS A C 1
ATOM 497 O O . LYS A 1 68 ? 3.069 9.050 -4.628 1.00 89.19 68 LYS A O 1
ATOM 502 N N . GLY A 1 69 ? 1.701 8.017 -3.176 1.00 86.06 69 GLY A N 1
ATOM 503 C CA . GLY A 1 69 ? 0.538 7.975 -4.045 1.00 86.06 69 GLY A CA 1
ATOM 504 C C . GLY A 1 69 ? -0.740 7.900 -3.232 1.00 86.06 69 GLY A C 1
ATOM 505 O O . GLY A 1 69 ? -0.727 7.627 -2.033 1.00 86.06 69 GLY A O 1
ATOM 506 N N . GLY A 1 70 ? -1.858 8.156 -3.886 1.00 88.44 70 GLY A N 1
ATOM 507 C CA . GLY A 1 70 ? -3.162 8.002 -3.275 1.00 88.44 70 GLY A CA 1
ATOM 508 C C . GLY A 1 70 ? -4.256 7.989 -4.323 1.00 88.44 70 GLY A C 1
ATOM 509 O O . GLY A 1 70 ? -4.026 8.373 -5.470 1.00 88.44 70 GLY A O 1
ATOM 510 N N . ALA A 1 71 ? -5.425 7.522 -3.914 1.00 88.88 71 ALA A N 1
ATOM 511 C CA . ALA A 1 71 ? -6.614 7.461 -4.744 1.00 88.88 71 ALA A CA 1
ATOM 512 C C . ALA A 1 71 ? -7.855 7.671 -3.878 1.00 88.88 71 ALA A C 1
ATOM 514 O O . ALA A 1 71 ? -7.939 7.138 -2.770 1.00 88.88 71 ALA A O 1
ATOM 515 N N . ASP A 1 72 ? -8.822 8.411 -4.407 1.00 92.19 72 ASP A N 1
ATOM 516 C CA . ASP A 1 72 ? -10.176 8.428 -3.871 1.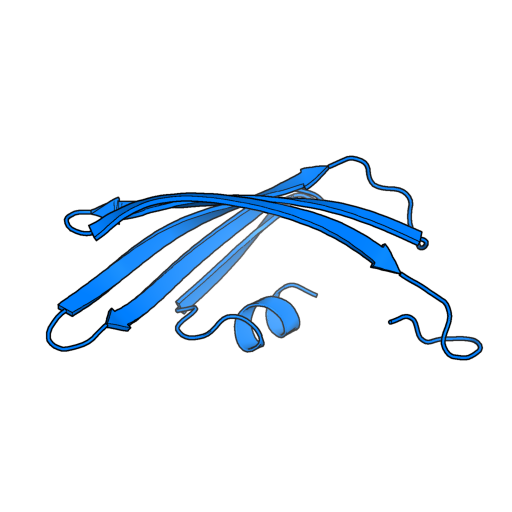00 92.19 72 ASP A CA 1
ATOM 517 C C . ASP A 1 72 ? -10.969 7.304 -4.537 1.00 92.19 72 ASP A C 1
ATOM 519 O O . ASP A 1 72 ? -11.058 7.224 -5.762 1.00 92.19 72 ASP A O 1
ATOM 523 N N . VAL A 1 73 ? -11.511 6.411 -3.716 1.00 88.88 73 VAL A N 1
ATOM 524 C CA . VAL A 1 73 ? -12.279 5.242 -4.138 1.00 88.88 73 VAL A CA 1
ATOM 525 C C . VAL A 1 73 ? -13.746 5.505 -3.845 1.00 88.88 73 VAL A C 1
ATOM 527 O O . VAL A 1 73 ? -14.120 5.825 -2.715 1.00 88.88 73 VAL A O 1
ATOM 530 N N . THR A 1 74 ? -14.580 5.357 -4.869 1.00 91.38 74 THR A N 1
ATOM 531 C CA . THR A 1 74 ? -16.040 5.344 -4.749 1.00 91.38 74 THR A CA 1
ATOM 532 C C . THR A 1 74 ? -16.528 3.977 -5.190 1.00 91.38 74 THR A C 1
ATOM 534 O O . THR A 1 74 ? -16.051 3.465 -6.194 1.00 91.38 74 THR A O 1
ATOM 537 N N . LEU A 1 75 ? -17.452 3.411 -4.426 1.00 8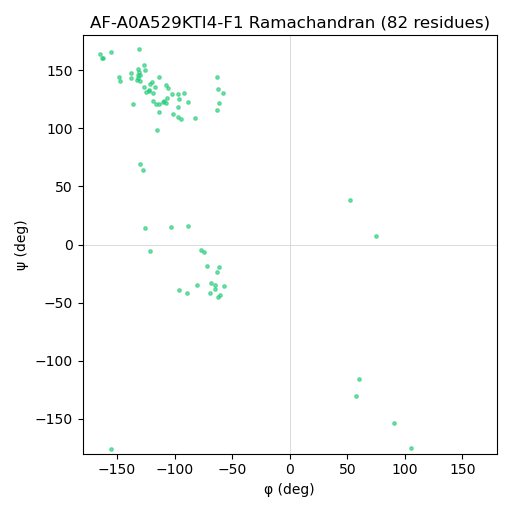7.75 75 LEU A N 1
ATOM 538 C CA . LEU A 1 75 ? -18.055 2.108 -4.642 1.00 87.75 75 LEU A CA 1
ATOM 539 C C . LEU A 1 75 ? -19.509 2.314 -5.061 1.00 87.75 75 LEU A C 1
ATOM 541 O O . LEU A 1 75 ? -20.289 2.950 -4.342 1.00 87.75 75 LEU A O 1
ATOM 545 N N . THR A 1 76 ? -19.871 1.780 -6.223 1.00 89.56 76 THR A N 1
ATOM 546 C CA . THR A 1 76 ? -21.240 1.811 -6.749 1.00 89.56 76 THR A CA 1
ATOM 547 C C . THR A 1 76 ? -21.850 0.423 -6.645 1.00 89.56 76 THR A C 1
ATOM 549 O O . THR A 1 76 ? -21.180 -0.559 -6.936 1.00 89.56 76 THR A O 1
ATOM 552 N N . ALA A 1 77 ? -23.111 0.327 -6.221 1.00 88.25 77 ALA A N 1
ATOM 553 C CA . ALA A 1 77 ? -23.801 -0.957 -6.132 1.00 88.25 77 ALA A CA 1
ATOM 554 C C . ALA A 1 77 ? -23.939 -1.617 -7.515 1.00 88.25 77 ALA A C 1
ATOM 556 O O . ALA A 1 77 ? -24.364 -0.970 -8.472 1.00 88.25 77 ALA A O 1
ATOM 557 N N . ASP A 1 78 ? -23.624 -2.907 -7.576 1.00 87.12 78 ASP A N 1
ATOM 558 C CA . ASP A 1 78 ? -23.759 -3.794 -8.732 1.00 87.12 78 ASP A CA 1
ATOM 559 C C . ASP A 1 78 ? -24.548 -5.049 -8.313 1.00 87.12 78 ASP A C 1
ATOM 561 O O . ASP A 1 78 ? -24.030 -6.159 -8.241 1.00 87.12 78 ASP A O 1
ATOM 565 N N . GLY A 1 79 ? -25.812 -4.850 -7.926 1.00 83.62 79 GLY A N 1
ATOM 566 C CA . GLY A 1 79 ? -26.670 -5.876 -7.315 1.00 83.62 79 GLY A CA 1
ATOM 567 C C . GLY A 1 79 ? -26.861 -5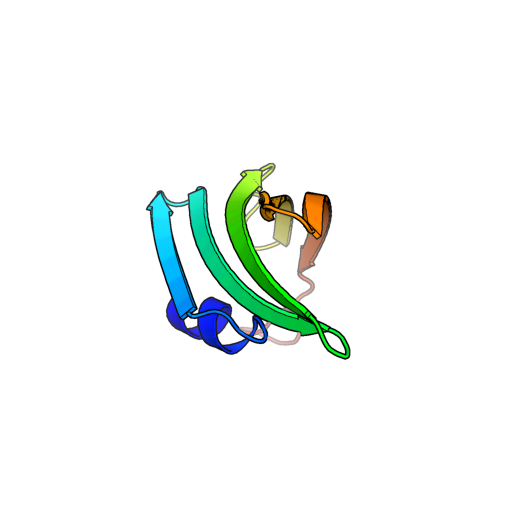.682 -5.806 1.00 83.62 79 GLY A C 1
ATOM 568 O O . GLY A 1 79 ? -26.440 -4.671 -5.249 1.00 83.62 79 GLY A O 1
ATOM 569 N N . GLU A 1 80 ? -27.538 -6.626 -5.141 1.00 79.00 80 GLU A N 1
ATOM 570 C CA . GLU A 1 80 ? -27.860 -6.513 -3.704 1.00 79.00 80 GLU A CA 1
ATOM 571 C C . GLU A 1 80 ? -26.623 -6.613 -2.793 1.00 79.00 80 GLU A C 1
ATOM 573 O O . GLU A 1 80 ? -26.565 -5.909 -1.789 1.00 79.00 80 GLU A O 1
ATOM 578 N N . ASP A 1 81 ? -25.608 -7.399 -3.177 1.00 79.50 81 ASP A N 1
ATOM 579 C CA . ASP A 1 81 ? -24.456 -7.727 -2.316 1.00 79.50 81 ASP A CA 1
ATOM 580 C C . ASP A 1 81 ? -23.086 -7.418 -2.950 1.00 79.50 81 ASP A C 1
ATOM 582 O O . ASP A 1 81 ? -22.053 -7.909 -2.494 1.00 79.50 81 ASP A O 1
ATOM 586 N N . THR A 1 82 ? -23.035 -6.652 -4.042 1.00 77.38 82 THR A N 1
ATOM 587 C CA . THR A 1 82 ? -21.786 -6.388 -4.782 1.00 77.38 82 THR A CA 1
ATOM 588 C C . THR A 1 82 ? -21.620 -4.899 -5.063 1.00 77.38 82 THR A C 1
ATOM 590 O O . THR A 1 82 ? -22.593 -4.187 -5.307 1.00 77.38 82 THR A O 1
ATOM 593 N N . THR A 1 83 ? -20.380 -4.414 -5.003 1.00 81.19 83 THR A N 1
ATOM 594 C CA . THR A 1 83 ? -20.008 -3.053 -5.397 1.00 81.19 83 THR A CA 1
ATOM 595 C C . THR A 1 83 ? -18.802 -3.066 -6.333 1.00 81.19 83 THR A C 1
ATOM 597 O O . THR A 1 83 ? -17.939 -3.940 -6.221 1.00 81.19 83 THR A O 1
ATOM 600 N N . VAL A 1 84 ? -18.745 -2.086 -7.240 1.00 76.19 84 VAL A N 1
ATOM 601 C CA . VAL A 1 84 ? -17.639 -1.834 -8.183 1.00 76.19 84 VAL A CA 1
ATOM 602 C C . VAL A 1 84 ? -17.054 -0.440 -8.024 1.00 76.19 84 VAL A C 1
ATOM 604 O O . VAL A 1 84 ? -17.817 0.488 -7.651 1.00 76.19 84 VAL A O 1
#

Sequence (84 aa):
DPDILKEAIPGCQSLEKKSDTEMAATVVLKIGPIKATFNGEVTLKNLKPPHSYTIQGEGKGGIAGFAKGGADVTLTADGEDTTV